Protein AF-A0A257M7V7-F1 (afdb_monomer_lite)

Structure (mmCIF, N/CA/C/O backbone):
data_AF-A0A257M7V7-F1
#
_entry.id   AF-A0A257M7V7-F1
#
loop_
_atom_site.group_PDB
_atom_site.id
_atom_site.type_symbol
_atom_site.label_atom_id
_atom_site.label_alt_id
_atom_site.label_comp_id
_atom_site.label_asym_id
_atom_site.label_entity_id
_atom_site.label_seq_id
_atom_site.pdbx_PDB_ins_code
_atom_site.Cartn_x
_atom_site.Cartn_y
_atom_site.Cartn_z
_atom_site.occupancy
_atom_site.B_iso_or_equiv
_atom_site.auth_seq_id
_atom_site.auth_comp_id
_atom_site.auth_asym_id
_atom_site.auth_atom_id
_atom_site.pdbx_PDB_model_num
ATOM 1 N N . MET A 1 1 ? 38.794 0.351 -53.415 1.00 51.78 1 MET A N 1
ATOM 2 C CA . MET A 1 1 ? 37.542 0.604 -52.667 1.00 51.78 1 MET A CA 1
ATOM 3 C C . MET A 1 1 ? 37.941 1.351 -51.402 1.00 51.78 1 MET A C 1
ATOM 5 O O . MET A 1 1 ? 38.844 0.887 -50.724 1.00 51.78 1 MET A O 1
ATOM 9 N N . ASN A 1 2 ? 37.419 2.566 -51.214 1.00 58.66 2 ASN A N 1
ATOM 10 C CA . ASN A 1 2 ? 38.012 3.632 -50.393 1.00 58.66 2 ASN A CA 1
ATOM 11 C C . ASN A 1 2 ? 37.853 3.416 -48.878 1.00 58.66 2 ASN A C 1
ATOM 13 O O . ASN A 1 2 ? 36.731 3.343 -48.383 1.00 58.66 2 ASN A O 1
ATOM 17 N N . GLU A 1 3 ? 38.960 3.454 -48.131 1.00 64.44 3 GLU A N 1
ATOM 18 C CA . GLU A 1 3 ? 38.988 3.448 -46.654 1.00 64.44 3 GLU A CA 1
ATOM 19 C C . GLU A 1 3 ? 38.156 4.588 -46.033 1.00 64.44 3 GLU A C 1
ATOM 21 O O . GLU A 1 3 ? 37.564 4.429 -44.966 1.00 64.44 3 GLU A O 1
ATOM 26 N N . SER A 1 4 ? 38.021 5.721 -46.733 1.00 69.12 4 SER A N 1
ATOM 27 C CA . SER A 1 4 ? 37.208 6.862 -46.291 1.00 69.12 4 SER A CA 1
ATOM 28 C C . SER A 1 4 ? 35.699 6.579 -46.265 1.00 69.12 4 SER A C 1
ATOM 30 O O . SER A 1 4 ? 34.989 7.166 -45.452 1.00 69.12 4 SER A O 1
ATOM 32 N N . GLN A 1 5 ? 35.197 5.677 -47.117 1.00 72.31 5 GLN A N 1
ATOM 33 C CA . GLN A 1 5 ? 33.787 5.258 -47.091 1.00 72.31 5 GLN A CA 1
ATOM 34 C C . GLN A 1 5 ? 33.510 4.335 -45.901 1.00 72.31 5 GLN A C 1
ATOM 36 O O . GLN A 1 5 ? 32.534 4.543 -45.187 1.00 72.31 5 GLN A O 1
ATOM 41 N N . ALA A 1 6 ? 34.424 3.404 -45.612 1.00 77.56 6 ALA A N 1
ATOM 42 C CA . ALA A 1 6 ? 34.296 2.499 -44.471 1.00 77.56 6 ALA A CA 1
ATOM 43 C C . ALA A 1 6 ? 34.273 3.247 -43.122 1.00 77.56 6 ALA A C 1
ATOM 45 O O . ALA A 1 6 ? 33.493 2.902 -42.234 1.00 77.56 6 ALA A O 1
ATOM 46 N N . GLY A 1 7 ? 35.077 4.308 -42.973 1.00 83.94 7 GLY A N 1
ATOM 47 C CA . GLY A 1 7 ? 35.055 5.163 -41.778 1.00 83.94 7 GLY A CA 1
ATOM 48 C C . GLY A 1 7 ? 33.760 5.972 -41.617 1.00 83.94 7 GLY A C 1
ATOM 49 O O . GLY A 1 7 ? 33.261 6.132 -40.498 1.00 83.94 7 GLY A O 1
ATOM 50 N N . ALA A 1 8 ? 33.180 6.450 -42.722 1.00 86.50 8 ALA A N 1
ATOM 51 C CA . ALA A 1 8 ? 31.899 7.157 -42.711 1.00 86.50 8 ALA A CA 1
ATOM 52 C C . ALA A 1 8 ? 30.729 6.218 -42.366 1.00 86.50 8 ALA A C 1
ATOM 54 O O . ALA A 1 8 ? 29.877 6.573 -41.547 1.00 86.50 8 ALA A O 1
ATOM 55 N N . ASP A 1 9 ? 30.729 5.001 -42.914 1.00 89.44 9 ASP A N 1
ATOM 56 C CA . ASP A 1 9 ? 29.723 3.976 -42.619 1.00 89.44 9 ASP A CA 1
ATOM 57 C C . ASP A 1 9 ? 29.792 3.526 -41.152 1.00 89.44 9 ASP A C 1
ATOM 59 O O . ASP A 1 9 ? 28.763 3.409 -40.482 1.00 89.44 9 ASP A O 1
ATOM 63 N N . PHE A 1 10 ? 31.004 3.363 -40.611 1.00 91.44 10 PHE A N 1
ATOM 64 C CA . PHE A 1 10 ? 31.202 3.067 -39.193 1.00 91.44 10 PHE A CA 1
ATOM 65 C C . PHE A 1 10 ? 30.709 4.204 -38.289 1.00 91.44 10 PHE A C 1
ATOM 67 O O . PHE A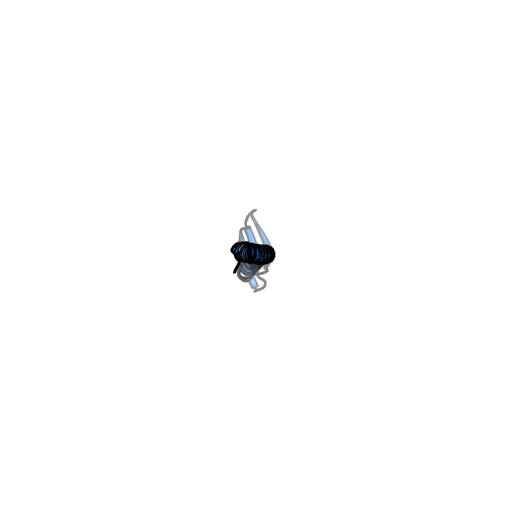 1 10 ? 29.989 3.960 -37.322 1.00 91.44 10 PHE A O 1
ATOM 74 N N . SER A 1 11 ? 31.030 5.456 -38.626 1.00 93.75 11 SER A N 1
ATOM 75 C CA . SER A 1 11 ? 30.565 6.629 -37.872 1.00 93.75 11 SER A CA 1
ATOM 76 C C . SER A 1 11 ? 29.036 6.711 -37.849 1.00 93.75 11 SER A C 1
ATOM 78 O O . SER A 1 11 ? 28.440 6.962 -36.801 1.00 93.75 11 SER A O 1
ATOM 80 N N . ARG A 1 12 ? 28.385 6.423 -38.982 1.00 93.69 12 ARG A N 1
ATOM 81 C CA . ARG A 1 12 ? 26.923 6.368 -39.085 1.00 93.69 12 ARG A CA 1
ATOM 82 C C . ARG A 1 12 ? 26.325 5.257 -38.222 1.00 93.69 12 ARG A C 1
ATOM 84 O O . ARG A 1 12 ? 25.366 5.507 -37.498 1.00 93.69 12 ARG A O 1
ATOM 91 N N . TYR A 1 13 ? 26.918 4.065 -38.244 1.00 95.62 13 TYR A N 1
ATOM 92 C CA . TYR A 1 13 ? 26.488 2.949 -37.400 1.00 95.62 13 TYR A CA 1
ATOM 93 C C . TYR A 1 13 ? 26.567 3.283 -35.903 1.00 95.62 13 TYR A C 1
ATOM 95 O O . TYR A 1 13 ? 25.638 2.987 -35.152 1.00 95.62 13 TYR A O 1
ATOM 103 N N . ILE A 1 14 ? 27.651 3.928 -35.462 1.00 95.31 14 ILE A N 1
ATOM 104 C CA . ILE A 1 14 ? 27.814 4.328 -34.059 1.00 95.31 14 ILE A CA 1
ATOM 105 C C . ILE A 1 14 ? 26.768 5.370 -33.653 1.00 95.31 14 ILE A C 1
ATOM 107 O O . ILE A 1 14 ? 26.198 5.248 -32.570 1.00 95.31 14 ILE A O 1
ATOM 111 N N . LEU A 1 15 ? 26.467 6.346 -34.515 1.00 95.62 15 LEU A N 1
ATOM 112 C CA . LEU A 1 15 ? 25.428 7.347 -34.253 1.00 95.62 15 LEU A CA 1
ATOM 113 C C . LEU A 1 15 ? 24.035 6.717 -34.150 1.00 95.62 15 LEU A C 1
ATOM 115 O O . LEU A 1 15 ? 23.313 6.986 -33.189 1.00 95.62 15 LEU A O 1
ATOM 119 N N . ASP A 1 16 ? 23.678 5.827 -35.078 1.00 96.38 16 ASP A N 1
ATOM 120 C CA . ASP A 1 16 ? 22.400 5.109 -35.026 1.00 96.38 16 ASP A CA 1
ATOM 121 C C . ASP A 1 16 ? 22.312 4.235 -33.769 1.00 96.38 16 ASP A C 1
ATOM 123 O O . ASP A 1 16 ? 21.272 4.178 -33.105 1.00 96.38 16 ASP A O 1
ATOM 127 N N . ARG A 1 17 ? 23.418 3.590 -33.381 1.00 97.25 17 ARG A N 1
ATOM 128 C CA . ARG A 1 17 ? 23.461 2.783 -32.162 1.00 97.25 17 ARG A CA 1
ATOM 129 C C . ARG A 1 17 ? 23.348 3.631 -30.897 1.00 97.25 17 ARG A C 1
ATOM 131 O O . ARG A 1 17 ? 22.660 3.220 -29.964 1.00 97.25 17 ARG A O 1
ATOM 138 N N . MET A 1 18 ? 24.002 4.789 -30.861 1.00 97.12 18 MET A N 1
ATOM 139 C CA . MET A 1 18 ? 23.922 5.741 -29.753 1.00 97.12 18 MET A CA 1
ATOM 140 C C . MET A 1 18 ? 22.483 6.231 -29.581 1.00 97.12 18 MET A C 1
ATOM 142 O O . MET A 1 18 ? 21.940 6.127 -28.484 1.00 97.12 18 MET A O 1
ATOM 146 N N . ARG A 1 19 ? 21.819 6.603 -30.680 1.00 97.31 19 ARG A N 1
ATOM 147 C CA . ARG A 1 19 ? 20.410 7.016 -30.679 1.00 97.31 19 ARG A CA 1
ATOM 148 C C . ARG A 1 19 ? 19.479 5.936 -30.125 1.00 97.31 19 ARG A C 1
ATOM 150 O O . ARG A 1 19 ? 18.668 6.209 -29.246 1.00 97.31 19 ARG A O 1
ATOM 157 N N . GLN A 1 20 ? 19.638 4.688 -30.569 1.00 97.50 20 GLN A N 1
ATOM 158 C CA . GLN A 1 20 ? 18.848 3.561 -30.050 1.00 97.50 20 GLN A CA 1
ATOM 159 C C . GLN A 1 20 ? 19.046 3.339 -28.544 1.00 97.50 20 GLN A C 1
ATOM 161 O O . GLN A 1 20 ? 18.118 2.939 -27.837 1.00 97.50 20 GLN A O 1
ATOM 166 N N . LEU A 1 21 ? 20.273 3.532 -28.050 1.00 97.75 21 LEU A N 1
ATOM 167 C CA . LEU A 1 21 ? 20.578 3.393 -26.629 1.00 97.75 21 LEU A CA 1
ATOM 168 C C . LEU A 1 21 ? 19.974 4.538 -25.816 1.00 97.75 21 LEU A C 1
ATOM 170 O O . LEU A 1 21 ? 19.440 4.275 -24.741 1.00 97.75 21 LEU A O 1
ATOM 174 N N . GLU A 1 22 ? 20.013 5.767 -26.325 1.00 97.62 22 GLU A N 1
ATOM 175 C CA . GLU A 1 22 ? 19.380 6.930 -25.698 1.00 97.62 22 GLU A CA 1
ATOM 176 C C . GLU A 1 22 ? 17.860 6.765 -25.609 1.00 97.62 22 GLU A C 1
ATOM 178 O O . GLU A 1 22 ? 17.295 6.925 -24.527 1.00 97.62 22 GLU A O 1
ATOM 183 N N . GLU A 1 23 ? 17.211 6.339 -26.695 1.00 97.94 23 GLU A N 1
ATOM 184 C CA . GLU A 1 23 ? 15.770 6.056 -26.724 1.00 97.94 23 GLU A CA 1
ATOM 185 C C . GLU A 1 23 ? 15.386 4.964 -25.715 1.00 97.94 23 GLU A C 1
ATOM 187 O O . GLU A 1 23 ? 14.438 5.121 -24.943 1.00 97.94 23 GLU A O 1
ATOM 192 N N . ARG A 1 24 ? 16.163 3.873 -25.645 1.00 97.88 24 ARG A N 1
ATOM 193 C CA . ARG A 1 24 ? 15.953 2.832 -24.626 1.00 97.88 24 ARG A CA 1
ATOM 194 C C . ARG A 1 24 ? 16.179 3.346 -23.213 1.00 97.88 24 ARG A C 1
ATOM 196 O O . ARG A 1 24 ? 15.450 2.945 -22.310 1.00 97.88 24 ARG A O 1
ATOM 203 N N . ASN A 1 25 ? 17.182 4.195 -22.997 1.00 98.12 25 ASN A N 1
ATOM 204 C CA . ASN A 1 25 ? 17.455 4.752 -21.676 1.00 98.12 25 ASN A CA 1
ATOM 205 C C . ASN A 1 25 ? 16.286 5.620 -21.207 1.00 98.12 25 ASN A C 1
ATOM 207 O O . ASN A 1 25 ? 15.860 5.490 -20.062 1.00 98.12 25 ASN A O 1
ATOM 211 N N . LEU A 1 26 ? 15.739 6.446 -22.102 1.00 98.19 26 LEU A N 1
ATOM 212 C CA . LEU A 1 26 ? 14.573 7.273 -21.817 1.00 98.19 26 LEU A CA 1
ATOM 213 C C . LEU A 1 26 ? 13.361 6.411 -21.444 1.00 98.19 26 LEU A C 1
ATOM 215 O O . LEU A 1 26 ? 12.804 6.590 -20.364 1.00 98.19 26 LEU A O 1
ATOM 219 N N . ALA A 1 27 ? 13.028 5.410 -22.264 1.00 97.94 27 ALA A N 1
ATOM 220 C CA . ALA A 1 27 ? 11.907 4.509 -21.995 1.00 97.94 27 ALA A CA 1
ATOM 221 C C . ALA A 1 27 ? 12.057 3.759 -20.656 1.00 97.94 27 ALA A C 1
ATOM 223 O O . ALA A 1 27 ? 11.097 3.612 -19.900 1.00 97.94 27 ALA A O 1
ATOM 224 N N . LEU A 1 28 ? 13.274 3.310 -20.326 1.00 98.12 28 LEU A N 1
ATOM 225 C CA . LEU A 1 28 ? 13.554 2.647 -19.050 1.00 98.12 28 LEU A CA 1
ATOM 226 C C . LEU A 1 28 ? 13.405 3.595 -17.855 1.00 98.12 28 LEU A C 1
ATOM 228 O O . LEU A 1 28 ? 12.922 3.170 -16.805 1.00 98.12 28 LEU A O 1
ATOM 232 N N . ARG A 1 29 ? 13.795 4.868 -17.994 1.00 98.12 29 ARG A N 1
ATOM 233 C CA . ARG A 1 29 ? 13.595 5.878 -16.943 1.00 98.12 29 ARG A CA 1
ATOM 234 C C . ARG A 1 29 ? 12.115 6.155 -16.716 1.00 98.12 29 ARG A C 1
ATOM 236 O O . ARG A 1 29 ? 11.670 6.115 -15.576 1.00 98.12 29 ARG A O 1
ATOM 243 N N . GLU A 1 30 ? 11.346 6.337 -17.782 1.00 97.94 30 GLU A N 1
ATOM 244 C CA . GLU A 1 30 ? 9.897 6.540 -17.681 1.00 97.94 30 GLU A CA 1
ATOM 245 C C . GLU A 1 30 ? 9.201 5.338 -17.028 1.00 97.94 30 GLU A C 1
ATOM 247 O O . GLU A 1 30 ? 8.355 5.499 -16.146 1.00 97.94 30 GLU A O 1
ATOM 252 N N . GLN A 1 31 ? 9.598 4.116 -17.399 1.00 98.06 31 GLN A N 1
ATOM 253 C CA . GLN A 1 31 ? 9.076 2.901 -16.778 1.00 98.06 31 GLN A CA 1
ATOM 254 C C . GLN A 1 31 ? 9.438 2.820 -15.290 1.00 98.06 31 GLN A C 1
ATOM 256 O O . GLN A 1 31 ? 8.584 2.472 -14.473 1.00 98.06 31 GLN A O 1
ATOM 261 N N . LYS A 1 32 ? 10.684 3.148 -14.925 1.00 98.19 32 LYS A N 1
ATOM 262 C CA . LYS A 1 32 ? 11.134 3.194 -13.528 1.00 98.19 32 LYS A CA 1
ATOM 263 C C . LYS A 1 32 ? 10.269 4.157 -12.717 1.00 98.19 32 LYS A C 1
ATOM 265 O O . LYS A 1 32 ? 9.749 3.768 -11.674 1.00 98.19 32 LYS A O 1
ATOM 270 N N . ASP A 1 33 ? 10.092 5.378 -13.206 1.00 98.12 33 ASP A N 1
ATOM 271 C CA . ASP A 1 33 ? 9.356 6.420 -12.492 1.00 98.12 33 ASP A CA 1
ATOM 272 C C . ASP A 1 33 ? 7.875 6.050 -12.339 1.00 98.12 33 ASP A C 1
ATOM 274 O O . ASP A 1 33 ? 7.285 6.239 -11.271 1.00 98.12 33 ASP A O 1
ATOM 278 N N . ARG A 1 34 ? 7.286 5.420 -13.364 1.00 98.06 34 ARG A N 1
ATOM 279 C CA . ARG A 1 34 ? 5.929 4.868 -13.290 1.00 98.06 34 ARG A CA 1
ATOM 280 C C . ARG A 1 34 ? 5.802 3.802 -12.201 1.00 98.06 34 ARG A C 1
ATOM 282 O O . ARG A 1 34 ? 4.908 3.898 -11.360 1.00 98.06 34 ARG A O 1
ATOM 289 N N . VAL A 1 35 ? 6.692 2.809 -12.194 1.00 97.88 35 VAL A N 1
ATOM 290 C CA . VAL A 1 35 ? 6.672 1.719 -11.202 1.00 97.88 35 VAL A CA 1
ATOM 291 C C . VAL A 1 35 ? 6.905 2.256 -9.787 1.00 97.88 35 VAL A C 1
ATOM 293 O O . VAL A 1 35 ? 6.254 1.813 -8.841 1.00 97.88 35 VAL A O 1
ATOM 296 N N . GLU A 1 36 ? 7.790 3.238 -9.616 1.00 97.56 36 GLU A N 1
ATOM 297 C CA . GLU A 1 36 ? 8.007 3.892 -8.322 1.00 97.56 36 GLU A CA 1
ATOM 298 C C . GLU A 1 36 ? 6.765 4.659 -7.846 1.00 97.56 36 GLU A C 1
ATOM 300 O O . GLU A 1 36 ? 6.431 4.606 -6.658 1.00 97.56 36 GLU A O 1
ATOM 305 N N . GLY A 1 37 ? 6.049 5.327 -8.754 1.00 97.81 37 GLY A N 1
ATOM 306 C CA . GLY A 1 37 ? 4.767 5.967 -8.460 1.00 97.81 37 GLY A CA 1
ATOM 307 C C . GLY A 1 37 ? 3.703 4.962 -8.009 1.00 97.81 37 GLY A C 1
ATOM 308 O O . GLY A 1 37 ? 3.093 5.137 -6.952 1.00 97.81 37 GLY A O 1
ATOM 309 N N . GLU A 1 38 ? 3.527 3.876 -8.763 1.00 97.44 38 GLU A N 1
ATOM 310 C CA . GLU A 1 38 ? 2.589 2.793 -8.439 1.00 97.44 38 GLU A CA 1
ATOM 311 C C . GLU A 1 38 ? 2.916 2.152 -7.080 1.00 97.44 38 GLU A C 1
ATOM 313 O O . GLU A 1 38 ? 2.030 1.986 -6.236 1.00 97.44 38 GLU A O 1
ATOM 318 N N . LYS A 1 39 ? 4.200 1.890 -6.803 1.00 98.00 39 LYS A N 1
ATOM 319 C CA . LYS A 1 39 ? 4.657 1.369 -5.508 1.00 98.00 39 LYS A CA 1
ATOM 320 C C . LYS A 1 39 ? 4.265 2.291 -4.351 1.00 98.00 39 LYS A C 1
ATOM 322 O O . LYS A 1 39 ? 3.698 1.819 -3.366 1.00 98.00 39 LYS A O 1
ATOM 327 N N . ARG A 1 40 ? 4.513 3.601 -4.469 1.00 97.69 40 ARG A N 1
ATOM 328 C CA . ARG A 1 40 ? 4.149 4.580 -3.426 1.00 97.69 40 ARG A CA 1
ATOM 329 C C . ARG A 1 40 ? 2.642 4.621 -3.176 1.00 97.69 40 ARG A C 1
ATOM 331 O O . ARG A 1 40 ? 2.211 4.799 -2.036 1.00 97.69 40 ARG A O 1
ATOM 338 N N . LEU A 1 41 ? 1.825 4.473 -4.218 1.00 97.75 41 LEU A N 1
ATOM 339 C CA . LEU A 1 41 ? 0.367 4.423 -4.077 1.00 97.75 41 LEU A CA 1
ATOM 340 C C . LEU A 1 41 ? -0.073 3.183 -3.290 1.00 97.75 41 LEU A C 1
ATOM 342 O O . LEU A 1 41 ? -0.836 3.314 -2.329 1.00 97.75 41 LEU A O 1
ATOM 346 N N . ILE A 1 42 ? 0.459 2.011 -3.642 1.00 97.62 42 ILE A N 1
ATOM 347 C CA . ILE A 1 42 ? 0.153 0.743 -2.966 1.00 97.62 42 ILE A CA 1
ATOM 348 C C . ILE A 1 42 ? 0.597 0.781 -1.498 1.00 97.62 42 ILE A C 1
ATOM 350 O O . ILE A 1 42 ? -0.158 0.376 -0.616 1.00 97.62 42 ILE A O 1
ATOM 354 N N . GLU A 1 43 ? 1.786 1.309 -1.204 1.00 97.38 43 GLU A N 1
ATOM 355 C CA . GLU A 1 43 ? 2.283 1.445 0.172 1.00 97.38 43 GLU A CA 1
ATOM 356 C C . GLU A 1 43 ? 1.370 2.337 1.027 1.00 97.38 43 GLU A C 1
ATOM 358 O O . GLU A 1 43 ? 1.025 1.982 2.158 1.00 97.38 43 GLU A O 1
ATOM 363 N N . ASN A 1 44 ? 0.903 3.458 0.471 1.00 97.31 44 ASN A N 1
ATOM 364 C CA . ASN A 1 44 ? -0.042 4.340 1.154 1.00 97.31 44 ASN A CA 1
ATOM 365 C C . ASN A 1 44 ? -1.399 3.667 1.401 1.00 97.31 44 ASN A C 1
ATOM 367 O O . ASN A 1 44 ? -1.982 3.824 2.476 1.00 97.31 44 ASN A O 1
ATOM 371 N N . GLN A 1 45 ? -1.913 2.916 0.425 1.00 97.38 45 GLN A N 1
ATOM 372 C CA . GLN A 1 45 ? -3.156 2.156 0.579 1.00 97.38 45 GLN A CA 1
ATOM 373 C C . GLN A 1 45 ? -3.016 1.065 1.642 1.00 97.38 45 GLN A C 1
ATOM 375 O O . GLN A 1 45 ? -3.870 0.955 2.520 1.00 97.38 45 GLN A O 1
ATOM 380 N N . LYS A 1 46 ? -1.906 0.321 1.630 1.00 97.56 46 LYS A N 1
ATOM 381 C CA . LYS A 1 46 ? -1.597 -0.691 2.643 1.00 97.56 46 LYS A CA 1
ATOM 382 C C . LYS A 1 46 ? -1.620 -0.091 4.047 1.00 97.56 46 LYS A C 1
ATOM 384 O O . LYS A 1 46 ? -2.277 -0.640 4.927 1.00 97.56 46 LYS A O 1
ATOM 389 N N . LEU A 1 47 ? -0.977 1.059 4.251 1.00 97.38 47 LEU A N 1
ATOM 390 C CA . LEU A 1 47 ? -0.963 1.727 5.553 1.00 97.38 47 LEU A CA 1
ATOM 391 C C . LEU A 1 47 ? -2.373 2.132 6.017 1.00 97.38 47 LEU A C 1
ATOM 393 O O . LEU A 1 47 ? -2.688 2.024 7.204 1.00 97.38 47 LEU A O 1
ATOM 397 N N . LYS A 1 48 ? -3.231 2.598 5.100 1.00 97.06 48 LYS A N 1
ATOM 398 C CA . LYS A 1 48 ? -4.635 2.915 5.412 1.00 97.06 48 LYS A CA 1
ATOM 399 C C . LYS A 1 48 ? -5.396 1.664 5.851 1.00 97.06 48 LYS A C 1
ATOM 401 O O . LYS A 1 48 ? -5.991 1.675 6.928 1.00 97.06 48 LYS A O 1
ATOM 406 N N . PHE A 1 49 ? -5.296 0.578 5.089 1.00 97.06 49 PHE A N 1
ATOM 407 C CA . PHE A 1 49 ? -5.978 -0.674 5.416 1.00 97.06 49 PHE A CA 1
ATOM 408 C C . PHE A 1 49 ? -5.462 -1.317 6.704 1.00 97.06 49 PHE A C 1
ATOM 410 O O . PHE A 1 49 ? -6.255 -1.817 7.494 1.00 97.06 49 PHE A O 1
ATOM 417 N N . GLU A 1 50 ? -4.161 -1.252 6.990 1.00 96.75 50 GLU A N 1
ATOM 418 C CA . GLU A 1 50 ? -3.617 -1.732 8.266 1.00 96.75 50 GLU A CA 1
ATOM 419 C C . GLU A 1 50 ? -4.188 -0.958 9.463 1.00 96.75 50 GLU A C 1
ATOM 421 O O . GLU A 1 50 ? -4.481 -1.549 10.508 1.00 96.75 50 GLU A O 1
ATOM 426 N N . ARG A 1 51 ? -4.389 0.359 9.324 1.00 96.38 51 ARG A N 1
ATOM 427 C CA . ARG A 1 51 ? -5.023 1.182 10.366 1.00 96.38 51 ARG A CA 1
ATOM 428 C C . ARG A 1 51 ? -6.493 0.823 10.552 1.00 96.38 51 ARG A C 1
ATOM 430 O O . ARG A 1 51 ? -6.935 0.695 11.691 1.00 96.38 51 ARG A O 1
ATOM 437 N N . GLU A 1 52 ? -7.238 0.649 9.465 1.00 96.06 52 GLU A N 1
ATOM 438 C CA . GLU A 1 52 ? -8.643 0.226 9.512 1.00 96.06 52 GLU A CA 1
ATOM 439 C C . GLU A 1 52 ? -8.789 -1.164 10.132 1.00 96.06 52 GLU A C 1
ATOM 441 O O . GLU A 1 52 ? -9.584 -1.344 11.050 1.00 96.06 52 GLU A O 1
ATOM 446 N N . ALA A 1 53 ? -7.946 -2.118 9.737 1.00 95.75 53 ALA A N 1
ATOM 447 C CA . ALA A 1 53 ? -7.933 -3.458 10.310 1.00 95.75 53 ALA A CA 1
ATOM 448 C C . ALA A 1 53 ? -7.640 -3.437 11.818 1.00 95.75 53 ALA A C 1
ATOM 450 O O . ALA A 1 53 ? -8.277 -4.165 12.579 1.00 95.75 53 ALA A O 1
ATOM 451 N N . ARG A 1 54 ? -6.712 -2.585 12.283 1.00 94.81 54 ARG A N 1
ATOM 452 C CA . ARG A 1 54 ? -6.465 -2.405 13.724 1.00 94.81 54 ARG A CA 1
ATOM 453 C C . ARG A 1 54 ? -7.673 -1.823 14.453 1.00 94.81 54 ARG A C 1
ATOM 455 O O . ARG A 1 54 ? -7.973 -2.289 15.549 1.00 94.81 54 ARG A O 1
ATOM 462 N N . LYS A 1 55 ? -8.361 -0.839 13.863 1.00 94.12 55 LYS A N 1
ATOM 463 C CA . LYS A 1 55 ? -9.596 -0.280 14.435 1.00 94.12 55 LYS A CA 1
ATOM 464 C C . LYS A 1 55 ? -10.682 -1.346 14.528 1.00 94.12 55 LYS A C 1
ATOM 466 O O . LYS A 1 55 ? -11.171 -1.603 15.614 1.00 94.12 55 LYS A O 1
ATOM 471 N N . LEU A 1 56 ? -10.981 -2.044 13.437 1.00 92.69 56 LEU A N 1
ATOM 472 C CA . LEU A 1 56 ? -11.999 -3.097 13.425 1.00 92.69 56 LEU A CA 1
ATOM 473 C C . LEU A 1 56 ? -11.689 -4.215 14.424 1.00 92.69 56 LEU A C 1
ATOM 475 O O . LEU A 1 56 ? -12.587 -4.694 15.107 1.00 92.69 56 LEU A O 1
ATOM 479 N N . ARG A 1 57 ? -10.415 -4.602 14.572 1.00 91.19 57 ARG A N 1
ATOM 480 C CA . ARG A 1 57 ? -10.010 -5.562 15.608 1.00 91.19 57 ARG A CA 1
ATOM 481 C C . ARG A 1 57 ? -10.287 -5.044 17.016 1.00 91.19 57 ARG A C 1
ATOM 483 O O . ARG A 1 57 ? -10.770 -5.814 17.835 1.00 91.19 57 ARG A O 1
ATOM 490 N N . SER A 1 58 ? -10.012 -3.773 17.312 1.00 88.75 58 SER A N 1
ATOM 491 C CA . SER A 1 58 ? -10.308 -3.226 18.641 1.00 88.75 58 SER A CA 1
ATOM 492 C C . SER A 1 58 ? -11.812 -3.109 18.895 1.00 88.75 58 SER A C 1
ATOM 494 O O . SER A 1 58 ? -12.259 -3.348 20.013 1.00 88.75 58 SER A O 1
ATOM 496 N N . GLU A 1 59 ? -12.607 -2.800 17.870 1.00 88.44 59 GLU A N 1
ATOM 497 C CA . GLU A 1 59 ? -14.070 -2.829 17.953 1.00 88.44 59 GLU A CA 1
ATOM 498 C C . GLU A 1 59 ? -14.597 -4.241 18.201 1.00 88.44 59 GLU A C 1
ATOM 500 O O . GLU A 1 59 ? -15.423 -4.434 19.091 1.00 88.44 59 GLU A O 1
ATOM 505 N N . LEU A 1 60 ? -14.068 -5.232 17.482 1.00 86.81 60 LEU A N 1
ATOM 506 C CA . LEU A 1 60 ? -14.427 -6.632 17.664 1.00 86.81 60 LEU A CA 1
ATOM 507 C C . LEU A 1 60 ? -14.075 -7.127 19.068 1.00 86.81 60 LEU A C 1
ATOM 509 O O . LEU A 1 60 ? -14.896 -7.782 19.696 1.00 86.81 60 LEU A O 1
ATOM 513 N N . GLU A 1 61 ? -12.896 -6.789 19.593 1.00 84.75 61 GLU A N 1
ATOM 514 C CA . GLU A 1 61 ? -12.522 -7.153 20.963 1.00 84.75 61 GLU A CA 1
ATOM 515 C C . GLU A 1 61 ? -13.448 -6.504 22.003 1.00 84.75 61 GLU A C 1
ATOM 517 O O . GLU A 1 61 ? -13.855 -7.185 22.940 1.00 84.75 61 GLU A O 1
ATOM 522 N N . ARG A 1 62 ? -13.886 -5.247 21.813 1.00 79.88 62 ARG A N 1
ATOM 523 C CA . ARG A 1 62 ? -14.917 -4.642 22.685 1.00 79.88 62 ARG A CA 1
ATOM 524 C C . ARG A 1 62 ? -16.247 -5.390 22.627 1.00 79.88 62 ARG A C 1
ATOM 526 O O . ARG A 1 62 ? -16.907 -5.508 23.649 1.00 79.88 62 ARG A O 1
ATOM 533 N N . LEU A 1 63 ? -16.642 -5.877 21.451 1.00 75.38 63 LEU A N 1
ATOM 534 C CA . LEU A 1 63 ? -17.862 -6.673 21.284 1.00 75.38 63 LEU A CA 1
ATOM 535 C C . LEU A 1 63 ? -17.718 -8.096 21.846 1.00 75.38 63 LEU A C 1
ATOM 537 O O . LEU A 1 63 ? -18.716 -8.707 22.211 1.00 75.38 63 LEU A O 1
ATOM 541 N N . ARG A 1 64 ? -16.489 -8.627 21.909 1.00 70.94 64 ARG A N 1
ATOM 542 C CA . ARG A 1 64 ? -16.173 -9.924 22.525 1.00 70.94 64 ARG A CA 1
ATOM 543 C C . ARG A 1 64 ? -16.077 -9.862 24.047 1.00 70.94 64 ARG A C 1
ATOM 545 O O . ARG A 1 64 ? -16.101 -10.926 24.668 1.00 70.94 64 ARG A O 1
ATOM 552 N N . VAL A 1 65 ? -15.985 -8.671 24.652 1.00 64.50 65 VAL A N 1
ATOM 553 C CA . VAL A 1 65 ? -16.243 -8.517 26.090 1.00 64.50 65 VAL A CA 1
ATOM 554 C C . VAL A 1 65 ? -17.643 -9.079 26.321 1.00 64.50 65 VAL A C 1
ATOM 556 O O . VAL A 1 65 ? -18.595 -8.634 25.684 1.00 64.50 65 VAL A O 1
ATOM 559 N N . GLY A 1 66 ? -17.728 -10.140 27.130 1.00 65.31 66 GLY A N 1
ATOM 560 C CA . GLY A 1 66 ? -18.935 -10.951 27.305 1.00 65.31 66 GLY A CA 1
ATOM 561 C C . GLY A 1 66 ? -20.186 -10.119 27.615 1.00 65.31 66 GLY A C 1
ATOM 562 O O . GLY A 1 66 ? -20.070 -8.946 27.971 1.00 65.31 66 GLY A O 1
ATOM 563 N N . PRO A 1 67 ? -21.389 -10.707 27.484 1.00 66.25 67 PRO A N 1
ATOM 564 C CA . PRO A 1 67 ? -22.650 -9.974 27.535 1.00 66.25 67 PRO A CA 1
ATOM 565 C C . PRO A 1 67 ? -22.687 -9.041 28.745 1.00 66.25 67 PRO A C 1
ATOM 567 O O .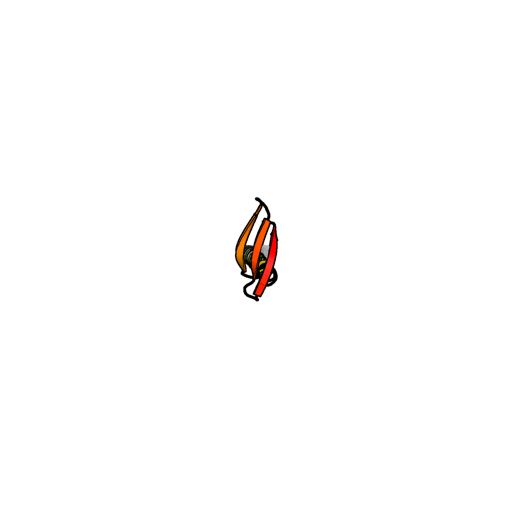 PRO A 1 67 ? -22.696 -9.497 29.889 1.00 66.25 67 PRO A O 1
ATOM 570 N N . MET A 1 68 ? -22.686 -7.730 28.490 1.00 68.25 68 MET A N 1
ATOM 571 C CA . MET A 1 68 ? -22.852 -6.751 29.555 1.00 68.25 68 MET A CA 1
ATOM 572 C C . MET A 1 68 ? -24.266 -6.912 30.104 1.00 68.25 68 MET A C 1
ATOM 574 O O . MET A 1 68 ? -25.252 -6.603 29.433 1.00 68.25 68 MET A O 1
ATOM 578 N N . ILE A 1 69 ? -24.368 -7.456 31.315 1.00 69.81 69 ILE A N 1
ATOM 579 C CA . ILE A 1 69 ? -25.646 -7.629 31.992 1.00 69.81 69 ILE A CA 1
ATOM 580 C C . ILE A 1 69 ? -26.106 -6.247 32.446 1.00 69.81 69 ILE A C 1
ATOM 582 O O . ILE A 1 69 ? -25.540 -5.656 33.362 1.00 69.81 69 ILE A O 1
ATOM 586 N N . VAL A 1 70 ? -27.153 -5.737 31.803 1.00 71.44 70 VAL A N 1
ATOM 587 C CA . VAL A 1 70 ? -27.802 -4.495 32.224 1.00 71.44 70 VAL A CA 1
ATOM 588 C C . VAL A 1 70 ? -28.596 -4.775 33.503 1.00 71.44 70 VAL A C 1
ATOM 590 O O . VAL A 1 70 ? -29.406 -5.710 33.553 1.00 71.44 70 VAL A O 1
ATOM 593 N N . GLY A 1 71 ? -28.352 -3.976 34.540 1.00 79.62 71 GLY A N 1
ATOM 594 C CA . GLY A 1 71 ? -29.032 -4.052 35.830 1.00 79.62 71 GLY A CA 1
ATOM 595 C C . GLY A 1 71 ? -29.360 -2.667 36.383 1.00 79.62 71 GLY A C 1
ATOM 596 O O . GLY A 1 71 ? -28.790 -1.666 35.955 1.00 79.62 71 GLY A O 1
ATOM 597 N N . THR A 1 72 ? -30.303 -2.605 37.319 1.00 84.62 72 THR A N 1
ATOM 598 C CA . THR A 1 72 ? -30.734 -1.360 37.976 1.00 84.62 72 THR A CA 1
ATOM 599 C C . THR A 1 72 ? -30.130 -1.276 39.372 1.00 84.62 72 THR A C 1
ATOM 601 O O . THR A 1 72 ? -30.129 -2.273 40.098 1.00 84.62 72 THR A O 1
ATOM 604 N N . ILE A 1 73 ? -29.641 -0.096 39.762 1.00 86.56 73 ILE A N 1
ATOM 605 C CA . ILE A 1 73 ? -29.172 0.157 41.130 1.00 86.56 73 ILE A CA 1
ATOM 606 C C . ILE A 1 73 ? -30.386 0.126 42.061 1.00 86.56 73 ILE A C 1
ATOM 608 O O . ILE A 1 73 ? -31.361 0.841 41.838 1.00 86.56 73 ILE A O 1
ATOM 612 N N . VAL A 1 74 ? -30.343 -0.748 43.066 1.00 89.88 74 VAL A N 1
ATOM 613 C CA . VAL A 1 74 ? -31.404 -0.888 44.074 1.00 89.88 74 VAL A CA 1
ATOM 614 C C . VAL A 1 74 ? -31.064 -0.082 45.315 1.00 89.88 74 VAL A C 1
ATOM 616 O O . VAL A 1 74 ? -31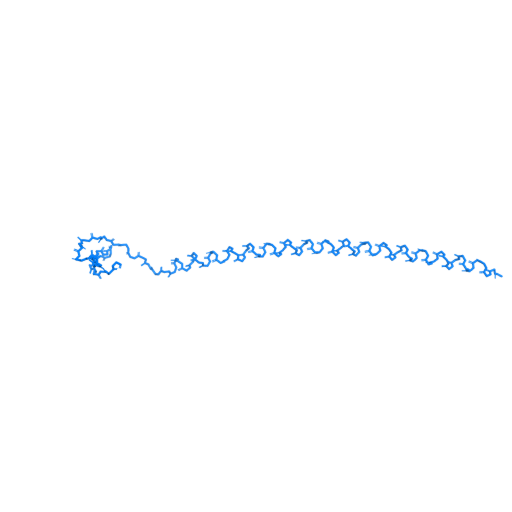.951 0.549 45.876 1.00 89.88 74 VAL A O 1
ATOM 619 N N . ASP A 1 75 ? -29.802 -0.134 45.741 1.00 88.00 75 ASP A N 1
ATOM 620 C CA . ASP A 1 75 ? -29.347 0.518 46.964 1.00 88.00 75 ASP A CA 1
ATOM 621 C C . ASP A 1 75 ? -27.830 0.760 46.939 1.00 88.00 75 ASP A C 1
ATOM 623 O O . ASP A 1 75 ? -27.096 0.067 46.221 1.00 88.00 75 ASP A O 1
ATOM 627 N N . VAL A 1 76 ? -27.368 1.719 47.737 1.00 88.69 76 VAL A N 1
ATOM 628 C CA . VAL A 1 76 ? -25.949 2.048 47.931 1.00 88.69 76 VAL A CA 1
ATOM 629 C C . VAL A 1 76 ? -25.570 1.656 49.355 1.00 88.69 76 VAL A C 1
ATOM 631 O O . VAL A 1 76 ? -26.136 2.180 50.306 1.00 88.69 76 VAL A O 1
ATOM 634 N N . LEU A 1 77 ? -24.626 0.722 49.501 1.00 87.44 77 LEU A N 1
ATOM 635 C CA . LEU A 1 77 ? -24.145 0.303 50.821 1.00 87.44 77 LEU A CA 1
ATOM 636 C C . LEU A 1 77 ? -23.118 1.307 51.351 1.00 87.44 77 LEU A C 1
ATOM 638 O O . LEU A 1 77 ? -23.323 1.891 52.408 1.00 87.44 77 LEU A O 1
ATOM 642 N N . ASP A 1 78 ? -22.044 1.524 50.584 1.00 88.88 78 ASP A N 1
ATOM 643 C CA . ASP A 1 78 ? -20.931 2.413 50.935 1.00 88.88 78 ASP A CA 1
ATOM 644 C C . ASP A 1 78 ? -20.373 3.100 49.674 1.00 88.88 78 ASP A C 1
ATOM 646 O O . ASP A 1 78 ? -20.784 2.777 48.559 1.00 88.88 78 ASP A O 1
ATOM 650 N N . GLU A 1 79 ? -19.369 3.974 49.827 1.00 83.75 79 GLU A N 1
ATOM 651 C CA . GLU A 1 79 ? -18.758 4.740 48.720 1.00 83.75 79 GLU A CA 1
ATOM 652 C C . GLU A 1 79 ? -18.292 3.878 47.530 1.00 83.75 79 GLU A C 1
ATOM 654 O O . GLU A 1 79 ? -18.360 4.325 46.388 1.00 83.75 79 GLU A O 1
ATOM 659 N N . ASN A 1 80 ? -17.894 2.624 47.776 1.00 86.00 80 ASN A N 1
A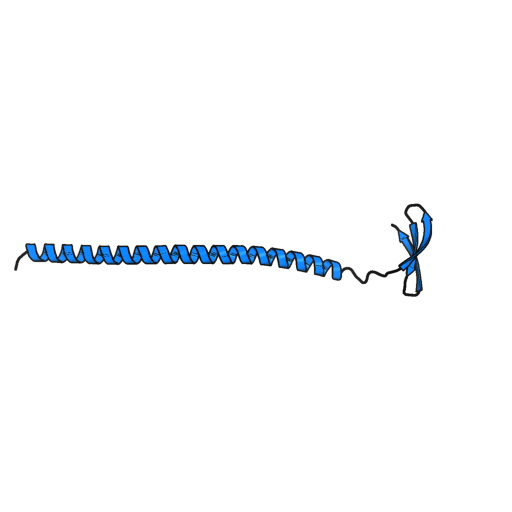TOM 660 C CA . ASN A 1 80 ? -17.397 1.711 46.742 1.00 86.00 80 ASN A CA 1
ATOM 661 C C . ASN A 1 80 ? -18.304 0.501 46.472 1.00 86.00 80 ASN A C 1
ATOM 663 O O . ASN A 1 80 ? -17.929 -0.347 45.664 1.00 86.00 80 ASN A O 1
ATOM 667 N N . ARG A 1 81 ? -19.456 0.363 47.148 1.00 87.88 81 ARG A N 1
ATOM 668 C CA . ARG A 1 81 ? -20.289 -0.853 47.073 1.00 87.88 81 ARG A CA 1
ATOM 669 C C . ARG A 1 81 ? -21.757 -0.537 46.824 1.00 87.88 81 ARG A C 1
ATOM 671 O O . ARG A 1 81 ? -22.386 0.193 47.586 1.00 87.88 81 ARG A O 1
ATOM 678 N N . VAL A 1 82 ? -22.327 -1.180 45.809 1.00 89.25 82 VAL A N 1
ATOM 679 C CA . VAL A 1 82 ? -23.725 -0.999 45.390 1.00 89.25 82 VAL A CA 1
ATOM 680 C C . VAL A 1 82 ? -24.437 -2.329 45.192 1.00 89.25 82 VAL A C 1
ATOM 682 O O . VAL A 1 82 ? -23.854 -3.317 44.742 1.00 89.25 82 VAL A O 1
ATOM 685 N N . ILE A 1 83 ? -25.731 -2.343 45.508 1.00 88.00 83 ILE A N 1
ATOM 686 C CA . ILE A 1 83 ? -26.626 -3.458 45.207 1.00 88.00 83 ILE A CA 1
ATOM 687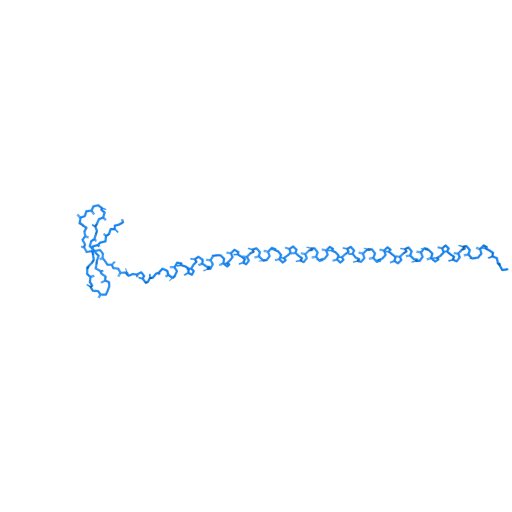 C C . ILE A 1 83 ? -27.254 -3.215 43.839 1.00 88.00 83 ILE A C 1
ATOM 689 O O . ILE A 1 83 ? -27.937 -2.214 43.619 1.00 88.00 83 ILE A O 1
ATOM 693 N N . VAL A 1 84 ? -27.082 -4.171 42.931 1.00 89.25 84 VAL A N 1
ATOM 694 C CA . VAL A 1 84 ? -27.600 -4.104 41.564 1.00 89.25 84 VAL A CA 1
ATOM 695 C C . VAL A 1 84 ? -28.549 -5.276 41.332 1.00 89.25 84 VAL A C 1
ATOM 697 O O . VAL A 1 84 ? -28.226 -6.427 41.629 1.00 89.25 84 VAL A O 1
ATOM 700 N N . LYS A 1 85 ? -29.741 -5.008 40.799 1.00 86.31 85 LYS A N 1
ATOM 701 C CA . LYS A 1 85 ? -30.671 -6.047 40.339 1.00 86.31 85 LYS A CA 1
ATOM 702 C C . LYS A 1 85 ? -30.431 -6.291 38.857 1.00 86.31 85 LYS A C 1
ATOM 704 O O . LYS A 1 85 ? -30.645 -5.390 38.049 1.00 86.31 85 LYS A O 1
ATOM 709 N N . SER A 1 86 ? -30.019 -7.503 38.498 1.00 81.62 86 SER A N 1
ATOM 710 C CA . SER A 1 86 ? -29.903 -7.898 37.097 1.00 81.62 86 SER A CA 1
ATOM 711 C C . SER A 1 86 ? -31.284 -7.974 36.442 1.00 81.62 86 SER A C 1
ATOM 713 O O . SER A 1 86 ? -32.260 -8.399 37.067 1.00 81.62 86 SER A O 1
ATOM 715 N N . SER A 1 87 ? -31.356 -7.609 35.162 1.00 74.75 87 SER A N 1
ATOM 716 C CA . SER A 1 87 ? -32.533 -7.824 34.309 1.00 74.75 87 SER A CA 1
ATOM 717 C C . SER A 1 87 ? -33.009 -9.285 34.278 1.00 74.75 87 SER A C 1
ATOM 719 O O . SER A 1 87 ? -34.191 -9.524 34.049 1.00 74.75 87 SER A O 1
ATOM 721 N N . THR A 1 88 ? -32.139 -10.255 34.586 1.00 70.56 88 THR A N 1
ATOM 722 C CA . THR A 1 88 ? -32.490 -11.684 34.676 1.00 70.56 88 THR A CA 1
ATOM 723 C C . THR A 1 88 ? -33.030 -12.114 36.048 1.00 70.56 88 THR A C 1
ATOM 725 O O . THR A 1 88 ? -33.329 -13.291 36.238 1.00 70.56 88 THR A O 1
ATOM 728 N N . GLY A 1 89 ? -33.193 -11.191 37.009 1.00 71.75 89 GLY A N 1
ATOM 729 C CA . GLY A 1 89 ? -33.859 -11.439 38.297 1.00 71.75 89 GLY A CA 1
ATOM 730 C C . GLY A 1 89 ? -32.991 -11.375 39.567 1.00 71.75 89 GLY A C 1
ATOM 731 O O . GLY A 1 89 ? -33.465 -10.795 40.551 1.00 71.75 89 GLY A O 1
ATOM 732 N N . PRO A 1 90 ? -31.758 -11.918 39.607 1.00 84.31 90 PRO A N 1
ATOM 733 C CA . PRO A 1 90 ? -30.969 -11.948 40.835 1.00 84.31 90 PRO A CA 1
ATOM 734 C C . PRO A 1 90 ? -30.418 -10.572 41.234 1.00 84.31 90 PRO A C 1
ATOM 736 O O . PRO A 1 90 ? -30.223 -9.677 40.406 1.00 84.31 90 PRO A O 1
ATOM 739 N N . ARG A 1 91 ? -30.167 -10.416 42.539 1.00 85.56 91 ARG A N 1
ATOM 740 C CA . ARG A 1 91 ? -29.509 -9.247 43.134 1.00 85.56 91 ARG A CA 1
ATOM 741 C C . ARG A 1 91 ? -28.049 -9.578 43.414 1.00 85.56 91 ARG A C 1
ATOM 743 O O . ARG A 1 91 ? -27.759 -10.627 43.983 1.00 85.56 91 ARG A O 1
ATOM 750 N N . PHE A 1 92 ? -27.164 -8.666 43.047 1.00 84.62 92 PHE A N 1
ATOM 751 C CA . PHE A 1 92 ? -25.727 -8.775 43.25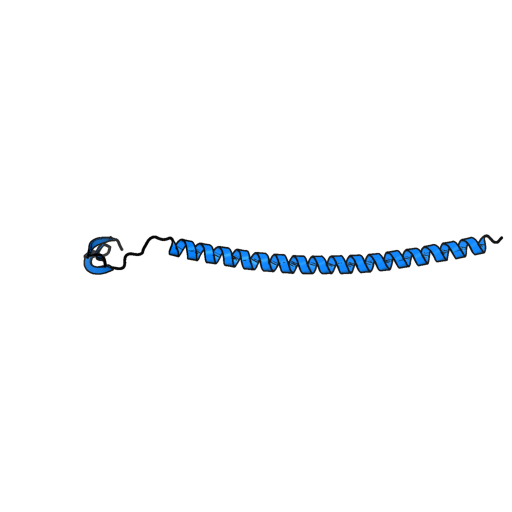5 1.00 84.62 92 PHE A CA 1
ATOM 752 C C . PHE A 1 92 ? -25.224 -7.579 44.053 1.00 84.62 92 PHE A C 1
ATOM 754 O O . PHE A 1 92 ? -25.772 -6.484 43.942 1.00 84.62 92 PHE A O 1
ATOM 761 N N . VAL A 1 93 ? -24.166 -7.791 44.830 1.00 85.50 93 VAL A N 1
ATOM 762 C CA . VAL A 1 93 ? -23.355 -6.708 45.392 1.00 85.50 93 VAL A CA 1
ATOM 763 C C . VAL A 1 93 ? -22.148 -6.546 44.484 1.00 85.50 93 VAL A C 1
ATOM 765 O O . VAL A 1 93 ? -21.474 -7.531 44.182 1.00 85.50 93 VAL A O 1
ATOM 768 N N . VAL A 1 94 ? -21.909 -5.326 44.019 1.00 85.12 94 VAL A N 1
ATOM 769 C CA . VAL A 1 94 ? -20.871 -5.024 43.034 1.00 85.12 94 VAL A CA 1
ATOM 770 C C . VAL A 1 94 ? -20.021 -3.873 43.557 1.00 85.12 94 VAL A C 1
ATOM 772 O O . VAL A 1 94 ? -20.544 -2.948 44.183 1.00 85.12 94 VAL A O 1
ATOM 775 N N . ASN A 1 95 ? -18.714 -3.950 43.312 1.00 86.50 95 ASN A N 1
ATOM 776 C CA . ASN A 1 95 ? -17.812 -2.832 43.555 1.00 86.50 95 ASN A CA 1
ATOM 777 C C . ASN A 1 95 ? -17.850 -1.879 42.353 1.00 86.50 95 ASN A C 1
ATOM 779 O O . ASN A 1 95 ? -17.900 -2.354 41.215 1.00 86.50 95 ASN A O 1
ATOM 783 N N . LEU A 1 96 ? -17.841 -0.572 42.623 1.00 71.81 96 LEU A N 1
ATOM 784 C CA . LEU A 1 96 ? -17.693 0.482 41.609 1.00 71.81 96 LEU A CA 1
ATOM 785 C C . LEU A 1 96 ? -16.257 0.563 41.077 1.00 71.81 96 LEU A C 1
ATOM 787 O O . LEU A 1 96 ? -15.316 0.364 41.881 1.00 71.81 96 LEU A O 1
#

pLDDT: mean 88.17, std 10.97, range [51.78, 98.19]

Radius of gyration: 38.45 Å; chains: 1; bounding box: 73×19×104 Å

Sequence (96 aa):
MNESQAGADFSRYILDRMRQLEERNLALREQKDRVEGEKRLIENQKLKFEREARKLRSELERLRVGPMIVGTIVDVLDENRVIVKSSTGPRFVVNL

Secondary structure (DSSP, 8-state):
--HHHHHHHHHHHHHHHHHHHHHHHHHHHHHHHHHHHHHHHHHHHHHHHHHHHHHHHHHHHHHHS-----EEEEEEEETTEEEEEETTS-EEEEE-

Foldseek 3Di:
DDPVVVVVVVVVVVVVVVVVVVVVVVVVVVVVVVVVVVVVVVVVVVVVVVVVVVVVVVVVVVVVPPDDFDWDFPADDDPFWTWTATPVGDIDIDGD